Protein AF-A0A967F6F4-F1 (afdb_monomer_lite)

Foldseek 3Di:
DEEEWECDDQPDDHGVVVVVVVCVVCVVVPDHYDYDYDHPVVSCVQQLLACVVPGQYYDDDHDDPDPLVPCLQQAAQCNHSVNPGRVRNNHYDPVSNVVSVVD

Sequence (103 aa):
LTFYVTEGGSGMLDPVPMGAAIQADLAKVGLDVKIETYEWNTFLGEVNPGLEGKADMAEMAWMTNDPDTLPYLALRTEAWPDKGGFNSGYYSNPEVDKLLDAA

Radius of gyration: 14.57 Å; chains: 1; bounding box: 34×28×35 Å

Structure (mmCIF, N/CA/C/O backbone):
data_AF-A0A967F6F4-F1
#
_entry.id   AF-A0A967F6F4-F1
#
loop_
_atom_site.group_PDB
_atom_site.id
_atom_site.type_symbol
_atom_site.label_atom_id
_atom_site.label_alt_id
_atom_site.label_comp_id
_atom_site.label_asym_id
_atom_site.label_entity_id
_atom_site.label_seq_id
_atom_site.pdbx_PDB_ins_code
_atom_site.Cartn_x
_atom_site.Cartn_y
_atom_site.Cartn_z
_atom_site.occupancy
_atom_site.B_iso_or_equiv
_atom_site.auth_seq_id
_atom_site.auth_comp_id
_atom_site.auth_asym_id
_atom_site.auth_atom_id
_atom_site.pdbx_PDB_model_num
ATOM 1 N N . LEU A 1 1 ? -5.788 -9.006 11.360 1.00 96.88 1 LEU A N 1
ATOM 2 C CA . LEU A 1 1 ? -5.142 -8.244 10.276 1.00 96.88 1 LEU A CA 1
ATOM 3 C C . LEU A 1 1 ? -5.034 -6.791 10.707 1.00 96.88 1 LEU A C 1
ATOM 5 O O . LEU A 1 1 ? -5.997 -6.281 11.267 1.00 96.88 1 LEU A O 1
ATOM 9 N N . THR A 1 2 ? -3.909 -6.135 10.477 1.00 98.25 2 THR A N 1
ATOM 10 C CA . THR A 1 2 ? -3.729 -4.695 10.690 1.00 98.25 2 THR A CA 1
ATOM 11 C C . THR A 1 2 ? -3.837 -3.983 9.349 1.00 98.25 2 THR A C 1
ATOM 13 O O . THR A 1 2 ? -3.136 -4.338 8.400 1.00 98.25 2 THR A O 1
ATOM 16 N N . PHE A 1 3 ? -4.719 -2.990 9.272 1.00 98.12 3 PHE A N 1
ATOM 17 C CA . PHE A 1 3 ? -4.982 -2.203 8.075 1.00 98.12 3 PHE A CA 1
ATOM 18 C C . PHE A 1 3 ? -4.659 -0.735 8.328 1.00 98.12 3 PHE A C 1
ATOM 20 O O . PHE A 1 3 ? -5.326 -0.070 9.120 1.00 98.12 3 PHE A O 1
ATOM 27 N N . TYR A 1 4 ? -3.634 -0.233 7.649 1.00 97.69 4 TYR A N 1
ATOM 28 C CA . TYR A 1 4 ? -3.286 1.178 7.687 1.00 97.69 4 TYR A CA 1
ATOM 29 C C . TYR A 1 4 ? -4.181 1.978 6.750 1.00 97.69 4 TYR A C 1
ATOM 31 O O . TYR A 1 4 ? -4.261 1.718 5.549 1.00 97.69 4 TYR A O 1
ATOM 39 N N . VAL A 1 5 ? -4.812 2.994 7.320 1.00 96.94 5 VAL A N 1
ATOM 40 C CA . VAL A 1 5 ? -5.702 3.929 6.638 1.00 96.94 5 VAL A CA 1
ATOM 41 C C . VAL A 1 5 ? -5.189 5.328 6.938 1.00 96.94 5 VAL A C 1
ATOM 43 O O . VAL A 1 5 ? -4.831 5.632 8.070 1.00 96.94 5 VAL A O 1
ATOM 46 N N . THR A 1 6 ? -5.108 6.209 5.953 1.00 95.12 6 THR A N 1
ATOM 47 C CA . THR A 1 6 ? -4.759 7.603 6.255 1.00 95.12 6 THR A CA 1
ATOM 48 C C . THR A 1 6 ? -6.006 8.405 6.609 1.00 95.12 6 THR A C 1
ATOM 50 O O . THR A 1 6 ? -7.115 8.097 6.184 1.00 95.12 6 THR A O 1
ATOM 53 N N . GLU A 1 7 ? -5.835 9.472 7.377 1.00 94.12 7 GLU A N 1
ATOM 54 C CA . GLU A 1 7 ? -6.919 10.408 7.680 1.00 94.12 7 GLU A CA 1
ATOM 55 C C . GLU A 1 7 ? -7.278 11.299 6.474 1.00 94.12 7 GLU A C 1
ATOM 57 O O . GLU A 1 7 ? -8.369 11.865 6.427 1.00 94.12 7 GLU A O 1
ATOM 62 N N . GLY A 1 8 ? -6.383 11.407 5.484 1.00 90.12 8 GLY A N 1
ATOM 63 C CA . GLY A 1 8 ? -6.558 12.186 4.256 1.00 90.12 8 GLY A CA 1
ATOM 64 C C . GLY A 1 8 ? -5.276 12.256 3.414 1.00 90.12 8 GLY A C 1
ATOM 65 O O . GLY A 1 8 ? -4.271 11.643 3.746 1.00 90.12 8 GLY A O 1
ATOM 66 N N . GLY A 1 9 ? -5.280 13.040 2.332 1.00 84.06 9 GLY A N 1
ATOM 67 C CA . GLY A 1 9 ? -4.092 13.252 1.487 1.00 84.06 9 GLY A CA 1
ATOM 68 C C . GLY A 1 9 ? -4.107 12.474 0.166 1.00 84.06 9 GLY A C 1
ATOM 69 O O . GLY A 1 9 ? -5.030 11.719 -0.121 1.00 84.06 9 GLY A O 1
ATOM 70 N N . SER A 1 10 ? -3.117 12.736 -0.697 1.00 72.69 10 SER A N 1
ATOM 71 C CA . SER A 1 10 ? -2.958 12.143 -2.047 1.00 72.69 10 SER A CA 1
ATOM 72 C C . SER A 1 10 ? -4.160 12.240 -3.008 1.00 72.69 10 SER A C 1
ATOM 74 O O . SER A 1 10 ? -4.204 11.562 -4.032 1.00 72.69 10 SER A O 1
ATOM 76 N N . GLY A 1 11 ? -5.166 13.062 -2.697 1.00 79.69 11 GLY A N 1
ATOM 77 C CA . GLY A 1 11 ? -6.427 13.086 -3.445 1.00 79.69 11 GLY A CA 1
ATOM 78 C C . GLY A 1 11 ? -7.391 11.945 -3.095 1.00 79.69 11 GLY A C 1
ATOM 79 O O . GLY A 1 11 ? -8.355 11.736 -3.829 1.00 79.69 11 GLY A O 1
ATOM 80 N N . MET A 1 12 ? -7.169 11.224 -1.989 1.00 83.06 12 MET A N 1
ATOM 81 C CA . MET A 1 12 ? -8.172 10.306 -1.445 1.00 83.06 12 MET A CA 1
ATOM 82 C C . MET A 1 12 ? -9.396 11.084 -0.979 1.00 83.06 12 MET A C 1
ATOM 84 O O . MET A 1 12 ? -9.268 12.075 -0.263 1.00 83.06 12 MET A O 1
ATOM 88 N N . LEU A 1 13 ? -10.570 10.637 -1.430 1.00 84.88 13 LEU A N 1
ATOM 89 C CA . LEU A 1 13 ? -11.838 11.315 -1.178 1.00 84.88 13 LEU A CA 1
ATOM 90 C C . LEU A 1 13 ? -12.259 11.143 0.285 1.00 84.88 13 LEU A C 1
ATOM 92 O O . LEU A 1 13 ? -12.276 12.117 1.025 1.00 84.88 13 LEU A O 1
ATOM 96 N N . ASP A 1 14 ? -12.530 9.901 0.695 1.00 93.00 14 ASP A N 1
ATOM 97 C CA . ASP A 1 14 ? -13.038 9.556 2.026 1.00 93.00 14 ASP A CA 1
ATOM 98 C C . ASP A 1 14 ? -12.355 8.272 2.554 1.00 93.00 14 ASP A C 1
ATOM 100 O O . ASP A 1 14 ? -12.997 7.219 2.640 1.00 93.00 14 ASP A O 1
ATOM 104 N N . PRO A 1 15 ? -11.052 8.320 2.899 1.00 93.75 15 PRO A N 1
ATOM 105 C CA . PRO A 1 15 ? -10.269 7.125 3.233 1.00 93.75 15 PRO A CA 1
ATOM 106 C C . PRO A 1 15 ? -10.804 6.370 4.458 1.00 93.75 15 PRO A C 1
ATOM 108 O O . PRO A 1 15 ? 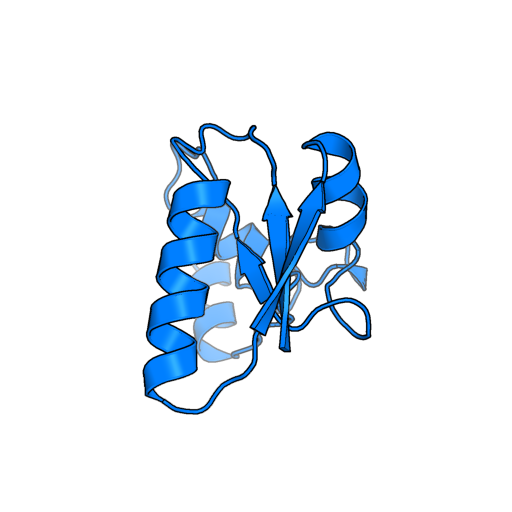-11.039 5.168 4.408 1.00 93.75 15 PRO A O 1
ATOM 111 N N . VAL A 1 16 ? -11.135 7.070 5.549 1.00 95.62 16 VAL A N 1
ATOM 112 C CA . VAL A 1 16 ? -11.649 6.417 6.769 1.00 95.62 16 VAL A CA 1
ATOM 113 C C . VAL A 1 16 ? -12.988 5.689 6.533 1.00 95.62 16 VAL A C 1
ATOM 115 O O . VAL A 1 16 ? -13.094 4.515 6.905 1.00 95.62 16 VAL A O 1
ATOM 118 N N . PRO A 1 17 ? -14.010 6.301 5.893 1.00 96.62 17 PRO A N 1
ATOM 119 C CA . PRO A 1 17 ? -15.218 5.577 5.496 1.00 96.62 17 PRO A CA 1
ATOM 120 C C . PRO A 1 17 ? -14.964 4.394 4.552 1.00 96.62 17 PRO A C 1
ATOM 122 O O . PRO A 1 17 ? -15.590 3.345 4.721 1.00 96.62 17 PRO A O 1
ATOM 125 N N . MET A 1 18 ? -14.053 4.533 3.583 1.00 95.88 18 MET A N 1
ATOM 126 C CA . MET A 1 18 ? -13.677 3.444 2.672 1.00 95.88 18 MET A CA 1
ATOM 127 C C . MET A 1 18 ? -13.033 2.279 3.429 1.00 95.88 18 MET A C 1
ATOM 129 O O . MET A 1 18 ? -13.466 1.134 3.278 1.00 95.88 18 MET A O 1
ATOM 133 N N . GLY A 1 19 ? -12.076 2.567 4.310 1.00 96.69 19 GLY A N 1
ATOM 134 C CA . GLY A 1 19 ? -11.418 1.571 5.143 1.00 96.69 19 GLY A CA 1
ATOM 135 C C . GLY A 1 19 ? -12.396 0.829 6.058 1.00 96.69 19 GLY A C 1
ATOM 136 O O .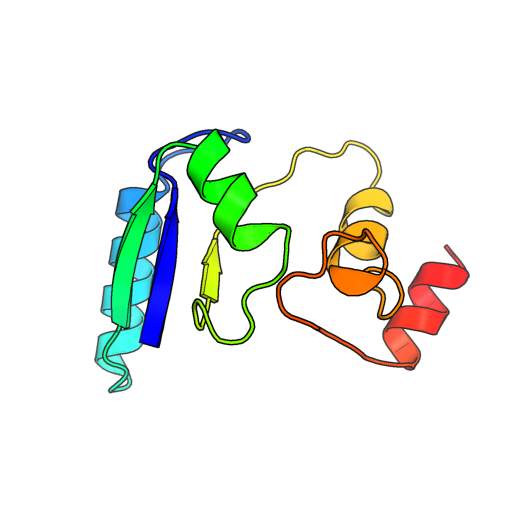 GLY A 1 19 ? -12.340 -0.397 6.164 1.00 96.69 19 GLY A O 1
ATOM 137 N N . ALA A 1 20 ? -13.358 1.540 6.656 1.00 97.94 20 ALA A N 1
ATOM 138 C CA . ALA A 1 20 ? -14.418 0.936 7.468 1.00 97.94 20 ALA A CA 1
ATOM 139 C C . ALA A 1 20 ? -15.346 0.020 6.647 1.00 97.94 20 ALA A C 1
ATOM 141 O O . ALA A 1 20 ? -15.755 -1.039 7.131 1.00 97.94 20 ALA A O 1
ATOM 142 N N . ALA A 1 21 ? -15.655 0.386 5.399 1.00 97.94 21 ALA A N 1
ATOM 143 C CA . ALA A 1 21 ? -16.426 -0.466 4.496 1.00 97.94 21 ALA A CA 1
ATOM 144 C C . ALA A 1 21 ? -15.660 -1.753 4.141 1.00 97.94 21 ALA A C 1
ATOM 146 O O . ALA A 1 21 ? -16.226 -2.844 4.227 1.00 97.94 21 ALA A O 1
ATOM 147 N N . ILE A 1 22 ? -14.361 -1.642 3.838 1.00 97.94 22 ILE A N 1
ATOM 148 C CA . ILE A 1 22 ? -13.478 -2.793 3.586 1.00 97.94 22 ILE A CA 1
ATOM 149 C C . ILE A 1 22 ? -13.413 -3.701 4.822 1.00 97.94 22 ILE A C 1
ATOM 151 O O . ILE A 1 22 ? -13.612 -4.909 4.704 1.00 97.94 22 ILE A O 1
ATOM 155 N N . GLN A 1 23 ? -13.202 -3.143 6.019 1.00 98.56 23 GLN A N 1
ATOM 156 C CA . GLN A 1 23 ? -13.213 -3.894 7.282 1.00 98.56 23 GLN A CA 1
ATOM 157 C C . GLN A 1 23 ? -14.535 -4.655 7.475 1.00 98.56 23 GLN A C 1
ATOM 159 O O . GLN A 1 23 ? -14.517 -5.836 7.828 1.00 98.56 23 GLN A O 1
ATOM 164 N N . ALA A 1 24 ? -15.678 -4.013 7.219 1.00 98.56 24 ALA A N 1
ATOM 165 C CA . ALA A 1 24 ? -16.991 -4.642 7.348 1.00 98.56 24 ALA A CA 1
ATOM 166 C C . ALA A 1 24 ? -17.198 -5.795 6.351 1.00 98.56 24 ALA A C 1
ATOM 168 O O . ALA A 1 24 ? -17.802 -6.810 6.704 1.00 98.56 24 ALA A O 1
ATOM 169 N N . ASP A 1 25 ? -16.698 -5.670 5.121 1.00 98.62 25 ASP A N 1
ATOM 170 C CA . ASP A 1 25 ? -16.767 -6.737 4.120 1.00 98.62 25 ASP A CA 1
ATOM 171 C C . ASP A 1 25 ? -15.836 -7.909 4.454 1.00 98.62 25 ASP A C 1
ATOM 173 O O . ASP A 1 25 ? -16.247 -9.067 4.352 1.00 98.62 25 ASP A O 1
ATOM 177 N N . LEU A 1 26 ? -14.626 -7.634 4.945 1.00 98.50 26 LEU A N 1
ATOM 178 C CA . LEU A 1 26 ? -13.689 -8.660 5.414 1.00 98.50 26 LEU A CA 1
ATOM 179 C C . LEU A 1 26 ? -14.246 -9.428 6.628 1.00 98.50 26 LEU A C 1
ATOM 181 O O . LEU A 1 26 ? -14.124 -10.654 6.699 1.00 98.50 26 LEU A O 1
ATOM 185 N N . ALA A 1 27 ? -14.962 -8.754 7.531 1.00 98.56 27 ALA A N 1
ATOM 186 C CA . ALA A 1 27 ? -15.623 -9.405 8.661 1.00 98.56 27 ALA A CA 1
ATOM 187 C C . ALA A 1 27 ? -16.678 -10.440 8.219 1.00 98.56 27 ALA A C 1
ATOM 189 O O . ALA A 1 27 ? -16.820 -11.486 8.858 1.00 98.56 27 ALA A O 1
ATOM 190 N N . LYS A 1 28 ? -17.382 -10.215 7.097 1.00 98.62 28 LYS A N 1
ATOM 191 C CA . LYS A 1 28 ? -18.383 -11.165 6.557 1.00 98.62 28 LYS A CA 1
ATOM 192 C C . LYS A 1 28 ? -17.771 -12.498 6.129 1.00 98.62 28 LYS A C 1
ATOM 194 O O . LYS A 1 28 ? -18.478 -13.502 6.097 1.00 98.62 28 LYS A O 1
ATOM 199 N N . VAL A 1 29 ? -16.478 -12.512 5.809 1.00 98.25 29 VAL A N 1
ATOM 200 C CA . VAL A 1 29 ? -15.725 -13.723 5.449 1.00 98.25 29 VAL A CA 1
ATOM 201 C C . VAL A 1 29 ? -14.838 -14.230 6.591 1.00 98.25 29 VAL A C 1
ATOM 203 O O . VAL A 1 29 ? -14.004 -15.107 6.382 1.00 98.25 29 VAL A O 1
ATOM 206 N N . GLY A 1 30 ? -15.041 -13.723 7.812 1.00 98.38 30 GLY A N 1
ATOM 207 C CA . GLY A 1 30 ? -14.372 -14.208 9.021 1.00 98.38 30 GLY A CA 1
ATOM 208 C C . GLY A 1 30 ? -12.985 -13.617 9.275 1.00 98.38 30 GLY A C 1
ATOM 209 O O . GLY A 1 30 ? -12.230 -14.184 10.063 1.00 98.38 30 GLY A O 1
ATOM 210 N N . LEU A 1 31 ? -12.633 -12.500 8.631 1.00 98.56 31 LEU A N 1
ATOM 211 C CA . LEU A 1 31 ? -11.369 -11.804 8.866 1.00 98.56 31 LEU A CA 1
ATOM 212 C C . LEU A 1 31 ? -11.559 -10.671 9.878 1.00 98.56 31 LEU A C 1
ATOM 214 O O . LEU A 1 31 ? -12.298 -9.721 9.631 1.00 98.56 31 LEU A O 1
ATOM 218 N N . ASP A 1 32 ? -10.858 -10.766 11.008 1.00 98.31 32 ASP A N 1
ATOM 219 C CA . ASP A 1 32 ? -10.795 -9.703 12.012 1.00 98.31 32 ASP A CA 1
ATOM 220 C C . AS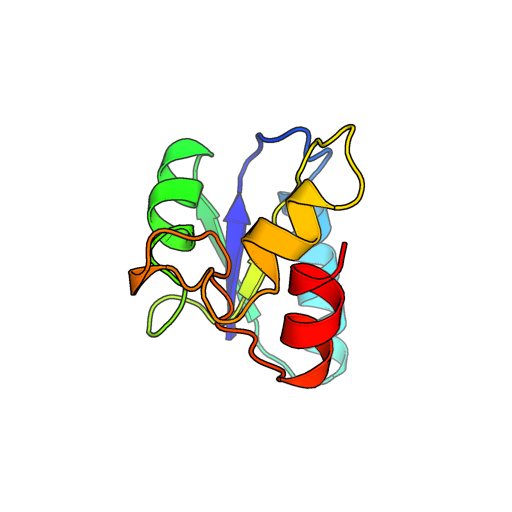P A 1 32 ? -9.713 -8.683 11.631 1.00 98.31 32 ASP A C 1
ATOM 222 O O . ASP A 1 32 ? -8.519 -9.008 11.567 1.00 98.31 32 ASP A O 1
ATOM 226 N N . VAL A 1 33 ? -10.136 -7.460 11.318 1.00 98.44 33 VAL A N 1
ATOM 227 C CA . VAL A 1 33 ? -9.278 -6.385 10.808 1.00 98.44 33 VAL A CA 1
ATOM 228 C C . VAL A 1 33 ? -9.307 -5.225 11.792 1.00 98.44 33 VAL A C 1
ATOM 230 O O . VAL A 1 33 ? -10.366 -4.680 12.087 1.00 98.44 33 VAL A O 1
ATOM 233 N N . LYS A 1 34 ? -8.137 -4.798 12.255 1.00 98.44 34 LYS A N 1
ATOM 234 C CA . LYS A 1 34 ? -7.936 -3.591 13.050 1.00 98.44 34 LYS A CA 1
ATOM 235 C C . LYS A 1 34 ? -7.463 -2.474 12.127 1.00 98.44 34 LYS A C 1
ATOM 237 O O . LYS A 1 34 ? -6.405 -2.599 11.517 1.00 98.44 34 LYS A O 1
ATOM 242 N N . ILE A 1 35 ? -8.232 -1.392 12.050 1.00 98.44 35 ILE A N 1
ATOM 243 C CA . ILE A 1 35 ? -7.810 -0.178 11.349 1.00 98.44 35 ILE A CA 1
ATOM 244 C C . ILE A 1 35 ? -6.903 0.639 12.275 1.00 98.44 35 ILE A C 1
ATOM 246 O O . ILE A 1 35 ? -7.241 0.855 13.441 1.00 98.44 35 ILE A O 1
ATOM 250 N N . GLU A 1 36 ? -5.777 1.105 11.748 1.00 98.19 36 GLU A N 1
ATOM 251 C CA . GLU A 1 36 ? -4.918 2.106 12.383 1.00 98.19 36 GLU A CA 1
ATOM 252 C C . GLU A 1 36 ? -4.827 3.325 11.468 1.00 98.19 36 GLU A C 1
ATOM 254 O O . GLU A 1 36 ? -4.555 3.186 10.272 1.00 98.19 36 GLU A O 1
ATOM 259 N N . THR A 1 37 ? -5.107 4.506 12.025 1.00 96.94 37 THR A N 1
ATOM 260 C CA . THR A 1 37 ? -5.156 5.753 11.264 1.00 96.94 37 THR A CA 1
ATOM 261 C C . THR A 1 37 ? -3.976 6.659 11.557 1.00 96.94 37 THR A C 1
ATOM 263 O O . THR A 1 37 ? -3.529 6.760 12.700 1.00 96.94 37 THR A O 1
ATOM 266 N N . TYR A 1 38 ? -3.499 7.344 10.518 1.00 96.38 38 TYR A N 1
ATOM 267 C CA . TYR A 1 38 ? -2.380 8.276 10.612 1.00 96.38 38 TYR A CA 1
ATOM 268 C C . TYR A 1 38 ? -2.609 9.521 9.747 1.00 96.38 38 TYR A C 1
ATOM 270 O O . TYR A 1 38 ? -3.166 9.434 8.645 1.00 96.38 38 TYR A O 1
ATOM 278 N N . GLU A 1 39 ? -2.093 10.665 10.207 1.00 94.88 39 GLU A N 1
ATOM 279 C CA . GLU A 1 39 ? -1.886 11.844 9.355 1.00 94.88 39 GLU A CA 1
ATOM 280 C C . GLU A 1 39 ? -1.018 11.463 8.146 1.00 94.88 39 GLU A C 1
ATOM 282 O O . GLU A 1 39 ? -0.154 10.589 8.244 1.00 94.88 39 GLU A O 1
ATOM 287 N N . TRP A 1 40 ? -1.248 12.105 7.000 1.00 92.69 40 TRP A N 1
ATOM 288 C CA . TRP A 1 40 ? -0.676 11.727 5.707 1.00 92.69 40 TRP A CA 1
ATOM 289 C C . TRP A 1 40 ? 0.846 11.525 5.705 1.00 92.69 40 TRP A C 1
ATOM 291 O O . TRP A 1 40 ? 1.338 10.534 5.163 1.00 92.69 40 TRP A O 1
ATOM 301 N N . ASN A 1 41 ? 1.626 12.418 6.317 1.00 93.06 41 ASN A N 1
ATOM 302 C CA . ASN A 1 41 ? 3.085 12.281 6.292 1.00 93.06 41 ASN A CA 1
ATOM 303 C C . ASN A 1 41 ? 3.567 11.157 7.209 1.00 93.06 41 ASN A C 1
ATOM 305 O O . ASN A 1 41 ? 4.514 10.449 6.867 1.00 93.06 41 ASN A O 1
ATOM 309 N N . THR A 1 42 ? 2.904 10.962 8.351 1.00 95.88 42 THR A N 1
ATOM 310 C CA . THR A 1 42 ? 3.159 9.804 9.216 1.00 95.88 42 THR A CA 1
ATOM 311 C C . THR A 1 42 ? 2.796 8.510 8.498 1.00 95.88 42 THR A C 1
ATOM 313 O O . THR A 1 42 ? 3.600 7.584 8.486 1.00 95.88 42 THR A O 1
ATOM 316 N N . PHE A 1 43 ? 1.649 8.473 7.818 1.00 95.56 43 PHE A N 1
ATOM 317 C CA . PHE A 1 43 ? 1.216 7.337 7.010 1.00 95.56 43 PHE A CA 1
ATOM 318 C C . PHE A 1 43 ? 2.268 6.950 5.961 1.00 95.56 43 PHE A C 1
ATOM 320 O O . PHE A 1 43 ? 2.667 5.789 5.881 1.00 95.56 43 PHE A O 1
ATOM 327 N N . LEU A 1 44 ? 2.786 7.921 5.201 1.00 93.62 44 LEU A N 1
ATOM 328 C CA . LEU A 1 44 ? 3.866 7.677 4.240 1.00 93.62 44 LEU A CA 1
ATOM 329 C C . LEU A 1 44 ? 5.145 7.161 4.911 1.00 93.62 44 LEU A C 1
ATOM 331 O O . LEU A 1 44 ? 5.822 6.300 4.350 1.00 93.62 44 LEU A O 1
ATOM 335 N N . GLY A 1 45 ? 5.469 7.661 6.105 1.00 94.69 45 GLY A N 1
ATOM 336 C CA . GLY A 1 45 ? 6.587 7.171 6.912 1.00 94.69 45 GLY A CA 1
ATOM 337 C C . GLY A 1 45 ? 6.433 5.710 7.344 1.00 94.69 45 GLY A C 1
ATOM 338 O O . GLY A 1 45 ? 7.428 4.989 7.412 1.00 94.69 45 GLY A O 1
ATOM 339 N N . GLU A 1 46 ? 5.204 5.250 7.576 1.00 95.44 46 GLU A N 1
ATOM 340 C CA . GLU A 1 46 ? 4.923 3.854 7.916 1.00 95.44 46 GLU A CA 1
ATOM 341 C C . GLU A 1 46 ? 4.939 2.938 6.687 1.00 95.44 46 GLU A C 1
ATOM 343 O O . GLU A 1 46 ? 5.554 1.866 6.728 1.00 95.44 46 GLU A O 1
ATOM 348 N N . VAL A 1 47 ? 4.326 3.372 5.579 1.00 95.12 47 VAL A N 1
ATOM 349 C CA . VAL A 1 47 ? 4.107 2.538 4.386 1.00 95.12 47 VAL A CA 1
ATOM 350 C C . VAL A 1 47 ? 5.319 2.480 3.454 1.00 95.12 47 VAL A C 1
ATOM 352 O O . VAL A 1 47 ? 5.658 1.398 2.976 1.00 95.12 47 VAL A O 1
ATOM 355 N N . ASN A 1 48 ? 5.995 3.599 3.176 1.00 93.38 48 ASN A N 1
ATOM 356 C CA . ASN A 1 48 ? 7.071 3.638 2.171 1.00 93.38 48 ASN A CA 1
ATOM 357 C C . ASN A 1 48 ? 8.278 2.743 2.494 1.00 93.38 48 ASN A C 1
ATOM 359 O O . ASN A 1 48 ? 8.830 2.178 1.558 1.00 93.38 48 ASN A O 1
ATOM 363 N N . PRO A 1 49 ? 8.690 2.545 3.762 1.00 93.69 49 PRO A N 1
ATOM 364 C CA . PRO A 1 49 ? 9.745 1.582 4.085 1.00 93.69 49 PRO A CA 1
ATOM 365 C C . PRO A 1 49 ? 9.320 0.111 3.941 1.00 93.69 49 PRO A C 1
ATOM 367 O O . PRO A 1 49 ? 10.135 -0.771 4.195 1.00 93.69 49 PRO A O 1
ATOM 370 N N . GLY A 1 50 ? 8.064 -0.150 3.569 1.00 94.75 50 GLY A N 1
ATOM 371 C CA . GLY A 1 50 ? 7.482 -1.481 3.455 1.00 94.75 50 GLY A CA 1
ATOM 372 C C . GLY A 1 50 ? 6.627 -1.874 4.654 1.00 94.75 50 GLY A C 1
ATOM 373 O O . GLY A 1 50 ? 6.800 -1.366 5.766 1.00 94.75 50 GLY A O 1
ATOM 374 N N . LEU A 1 51 ? 5.681 -2.781 4.398 1.00 95.31 51 LEU A N 1
ATOM 375 C CA . LEU A 1 51 ? 4.691 -3.235 5.379 1.00 95.31 51 LEU A CA 1
ATOM 376 C C . LEU A 1 51 ? 5.131 -4.463 6.186 1.00 95.31 51 LEU A C 1
ATOM 378 O O . LEU A 1 51 ? 4.474 -4.803 7.170 1.00 95.31 51 LEU A O 1
ATOM 382 N N . GLU A 1 52 ? 6.228 -5.125 5.803 1.00 92.94 52 GLU A N 1
ATOM 383 C CA . GLU A 1 52 ? 6.678 -6.364 6.441 1.00 92.94 52 GLU A CA 1
ATOM 384 C C . GLU A 1 52 ? 6.889 -6.155 7.948 1.00 92.94 52 GLU A C 1
ATOM 386 O O . GLU A 1 52 ? 7.623 -5.269 8.386 1.00 92.94 52 GLU A O 1
ATOM 391 N N . GLY A 1 53 ? 6.193 -6.959 8.755 1.00 92.38 53 GLY A N 1
ATOM 392 C CA . GLY A 1 53 ? 6.241 -6.873 10.215 1.00 92.38 53 GLY A CA 1
ATOM 393 C C . GLY A 1 53 ? 5.531 -5.659 10.832 1.00 92.38 53 GLY A C 1
ATOM 394 O O . GLY A 1 53 ? 5.562 -5.528 12.056 1.00 92.38 53 GLY A O 1
ATOM 395 N N . LYS A 1 54 ? 4.885 -4.798 10.033 1.00 94.06 54 LYS A N 1
ATOM 396 C CA . LYS A 1 54 ? 4.160 -3.602 10.500 1.00 94.06 54 LYS A CA 1
ATOM 397 C C . LYS A 1 54 ? 2.646 -3.726 10.335 1.00 94.06 54 LYS A C 1
ATOM 399 O O . LYS A 1 54 ? 1.907 -3.592 11.308 1.00 94.06 54 LYS A O 1
ATOM 404 N N . ALA A 1 55 ? 2.190 -4.011 9.116 1.00 96.81 55 ALA A N 1
ATOM 405 C CA . ALA A 1 55 ? 0.777 -4.150 8.779 1.00 96.81 55 ALA A CA 1
ATOM 406 C C . ALA A 1 55 ? 0.560 -5.182 7.671 1.00 96.81 55 ALA A C 1
ATOM 408 O O . ALA A 1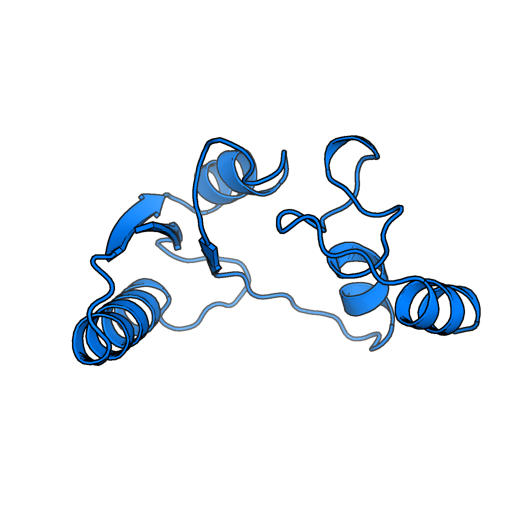 55 ? 1.471 -5.509 6.917 1.00 96.81 55 ALA A O 1
ATOM 409 N N . ASP A 1 56 ? -0.670 -5.677 7.559 1.00 96.56 56 ASP A N 1
ATOM 410 C CA . ASP A 1 56 ? -1.043 -6.662 6.541 1.00 96.56 56 ASP A CA 1
ATOM 411 C C . ASP A 1 56 ? -1.552 -5.993 5.255 1.00 96.56 56 ASP A C 1
ATOM 413 O O . ASP A 1 56 ? -1.585 -6.611 4.193 1.00 96.56 56 ASP A O 1
ATOM 417 N N . MET A 1 57 ? -1.992 -4.735 5.351 1.00 96.25 57 MET A N 1
ATOM 418 C CA . MET A 1 57 ? -2.547 -3.964 4.241 1.00 96.25 57 MET A CA 1
ATOM 419 C C . MET A 1 57 ? -2.486 -2.461 4.522 1.00 96.25 57 MET A C 1
ATOM 421 O O . MET A 1 57 ? -2.537 -2.027 5.673 1.00 96.25 57 MET A O 1
ATOM 425 N N . ALA A 1 58 ? -2.412 -1.673 3.453 1.00 95.88 58 ALA A N 1
ATOM 426 C CA . ALA A 1 58 ? -2.501 -0.221 3.485 1.00 95.88 58 ALA A CA 1
ATOM 427 C C . ALA A 1 58 ? -3.261 0.270 2.249 1.00 95.88 58 ALA A C 1
ATOM 429 O O . ALA A 1 58 ? -3.098 -0.290 1.164 1.00 95.88 58 ALA A O 1
ATOM 430 N N . GLU A 1 59 ? -4.083 1.305 2.399 1.00 92.75 59 GLU A N 1
ATOM 431 C CA . GLU A 1 59 ? -4.766 1.934 1.267 1.00 92.75 59 GLU A CA 1
ATOM 432 C C . GLU A 1 59 ? -4.001 3.161 0.785 1.00 92.75 59 GLU A C 1
ATOM 434 O O . GLU A 1 59 ? -3.476 3.948 1.567 1.00 92.75 59 GLU A O 1
ATOM 439 N N . MET A 1 60 ? -3.912 3.325 -0.529 1.00 89.62 60 MET A N 1
ATOM 440 C CA . MET A 1 60 ? -3.141 4.404 -1.124 1.00 89.62 60 MET A CA 1
ATOM 441 C C . MET A 1 60 ? -3.818 4.874 -2.400 1.00 89.62 60 MET A C 1
ATOM 443 O O . MET A 1 60 ? -4.403 4.082 -3.139 1.00 89.62 60 MET A O 1
ATOM 447 N N . ALA A 1 61 ? -3.694 6.166 -2.677 1.00 87.88 61 ALA A N 1
ATOM 448 C CA . ALA A 1 61 ? -4.049 6.732 -3.964 1.00 87.88 61 ALA A CA 1
ATOM 449 C C . ALA A 1 61 ? -2.844 7.397 -4.602 1.00 87.88 61 ALA A C 1
ATOM 451 O O . ALA A 1 61 ? -1.921 7.860 -3.928 1.00 87.88 61 ALA A O 1
ATOM 452 N N . TRP A 1 62 ? -2.907 7.457 -5.923 1.00 86.69 62 TRP A N 1
ATOM 453 C CA . TRP A 1 62 ? -1.875 8.000 -6.776 1.00 86.69 62 TRP A CA 1
ATOM 454 C C . TRP A 1 62 ? -2.531 8.856 -7.845 1.00 86.69 62 TRP A C 1
ATOM 456 O O . TRP A 1 62 ? -3.579 8.503 -8.386 1.00 86.69 62 TRP A O 1
ATOM 466 N N . MET A 1 63 ? -1.881 9.964 -8.175 1.00 86.38 63 MET A N 1
ATOM 467 C CA . MET A 1 63 ? -2.248 10.796 -9.308 1.00 86.38 63 MET A CA 1
ATOM 468 C C . MET A 1 63 ? -1.085 10.780 -10.292 1.00 86.38 63 MET A C 1
ATOM 470 O O . MET A 1 63 ? -0.025 11.338 -10.020 1.00 86.38 63 MET A O 1
ATOM 474 N N . THR A 1 64 ? -1.283 10.116 -11.426 1.00 86.94 64 THR A N 1
ATOM 475 C CA . THR A 1 64 ? -0.336 10.097 -12.542 1.00 86.94 64 THR A CA 1
ATOM 476 C C . THR A 1 64 ? -1.070 10.428 -13.835 1.00 86.94 64 THR A C 1
ATOM 478 O O . THR A 1 64 ? -2.238 10.081 -13.999 1.00 86.94 64 THR A O 1
ATOM 481 N N . ASN A 1 65 ? -0.384 11.115 -14.746 1.00 90.62 65 ASN A N 1
ATOM 482 C CA . ASN A 1 65 ? -0.858 11.333 -16.115 1.00 90.62 65 ASN A CA 1
ATOM 483 C C . ASN A 1 65 ? -0.287 10.294 -17.088 1.00 90.62 65 ASN A C 1
ATOM 485 O O . ASN A 1 65 ? -0.810 10.125 -18.185 1.00 90.62 65 ASN A O 1
ATOM 489 N N . ASP A 1 66 ? 0.797 9.636 -16.686 1.00 92.38 66 ASP A N 1
ATOM 490 C CA . ASP A 1 66 ? 1.463 8.585 -17.436 1.00 92.38 66 ASP A CA 1
ATOM 491 C C . ASP A 1 66 ? 0.979 7.220 -16.911 1.00 92.38 66 ASP A C 1
ATOM 493 O O . ASP A 1 66 ? 1.120 6.957 -15.705 1.00 92.38 66 ASP A O 1
ATOM 497 N N . PRO A 1 67 ? 0.377 6.374 -17.769 1.00 90.25 67 PRO A N 1
ATOM 498 C CA . PRO A 1 67 ? -0.127 5.067 -17.363 1.00 90.25 67 PRO A CA 1
ATOM 499 C C . PRO A 1 67 ? 0.970 4.119 -16.862 1.00 90.25 67 PRO A C 1
ATOM 501 O O . PRO A 1 67 ? 0.654 3.232 -16.067 1.00 90.25 67 PRO A O 1
ATOM 504 N N . ASP A 1 68 ? 2.230 4.317 -17.256 1.00 92.31 68 ASP A N 1
ATOM 505 C CA . ASP A 1 68 ? 3.322 3.388 -16.945 1.00 92.31 68 ASP A CA 1
ATOM 506 C C . ASP A 1 68 ? 3.985 3.697 -15.595 1.00 92.31 68 ASP A C 1
ATOM 508 O O . ASP A 1 68 ? 4.489 2.801 -14.913 1.00 92.31 68 ASP A O 1
ATOM 512 N N . THR A 1 69 ? 3.901 4.952 -15.141 1.00 92.00 69 THR A N 1
ATOM 513 C CA . THR A 1 69 ? 4.548 5.417 -13.905 1.00 92.00 69 THR A CA 1
ATOM 514 C C . THR A 1 69 ? 4.114 4.617 -12.670 1.00 92.00 69 THR A C 1
ATOM 516 O O . THR A 1 69 ? 4.961 4.148 -11.910 1.00 92.00 69 THR A O 1
ATOM 519 N N . LEU A 1 70 ? 2.807 4.447 -12.430 1.00 92.06 70 LEU A N 1
ATOM 520 C CA . LEU A 1 70 ? 2.344 3.785 -11.203 1.00 92.06 70 LEU A CA 1
ATOM 521 C C . LEU A 1 70 ? 2.663 2.278 -11.185 1.00 92.06 70 LEU A C 1
ATOM 523 O O . LEU A 1 70 ? 3.256 1.823 -10.203 1.00 92.06 70 LEU A O 1
ATOM 527 N N . PRO A 1 71 ? 2.336 1.493 -12.231 1.00 93.62 71 PRO A N 1
ATOM 528 C CA . PRO A 1 71 ? 2.731 0.089 -12.289 1.00 93.62 71 PRO A CA 1
ATOM 529 C C . PRO A 1 71 ? 4.240 -0.111 -12.105 1.00 93.62 71 PRO A C 1
ATOM 531 O O . PRO A 1 71 ? 4.653 -0.983 -11.341 1.00 93.62 71 PRO A O 1
ATOM 534 N N . TYR A 1 72 ? 5.068 0.735 -12.721 1.00 93.50 72 TYR A N 1
ATOM 535 C CA . TYR A 1 72 ? 6.523 0.635 -12.610 1.00 93.50 72 TYR A CA 1
ATOM 536 C C . TYR A 1 72 ? 7.043 0.904 -11.187 1.00 93.50 72 TYR A C 1
ATOM 538 O O . TYR A 1 72 ? 7.970 0.233 -10.727 1.00 93.50 72 TYR A O 1
ATOM 546 N N . LEU A 1 73 ? 6.437 1.852 -10.463 1.00 92.56 73 LEU A N 1
ATOM 547 C CA . LEU A 1 73 ? 6.825 2.205 -9.090 1.00 92.56 73 LEU A CA 1
ATOM 548 C C . LEU A 1 73 ? 6.279 1.250 -8.020 1.00 92.56 73 LEU A C 1
ATOM 550 O O . LEU A 1 73 ? 6.902 1.124 -6.966 1.00 92.56 73 LEU A O 1
ATOM 554 N N . ALA A 1 74 ? 5.132 0.610 -8.262 1.00 93.69 74 ALA A N 1
ATOM 555 C CA . ALA A 1 74 ? 4.411 -0.157 -7.242 1.00 93.69 74 ALA A CA 1
ATOM 556 C C . ALA A 1 74 ? 4.351 -1.674 -7.493 1.00 93.69 74 ALA A C 1
ATOM 558 O O . ALA A 1 74 ? 4.083 -2.409 -6.549 1.00 93.69 74 ALA A O 1
ATOM 559 N N . LEU A 1 75 ? 4.583 -2.160 -8.720 1.00 95.19 75 LEU A N 1
ATOM 560 C CA . LEU A 1 75 ? 4.414 -3.583 -9.077 1.00 95.19 75 LEU A CA 1
ATOM 561 C C . LEU A 1 75 ? 5.685 -4.263 -9.590 1.00 95.19 75 LEU A C 1
ATOM 563 O O . LEU A 1 75 ? 5.729 -5.488 -9.671 1.00 95.19 75 LEU A O 1
ATOM 567 N N . ARG A 1 76 ? 6.724 -3.508 -9.940 1.00 95.94 76 ARG A N 1
ATOM 568 C CA . ARG A 1 76 ? 8.003 -4.100 -10.338 1.00 95.94 76 ARG A CA 1
ATOM 569 C C . ARG A 1 76 ? 8.721 -4.683 -9.117 1.00 95.94 76 ARG A C 1
ATOM 571 O O . ARG A 1 76 ? 8.781 -4.035 -8.068 1.00 95.94 76 ARG A O 1
ATOM 578 N N . THR A 1 77 ? 9.332 -5.857 -9.252 1.00 96.38 77 THR A N 1
ATOM 579 C CA . THR A 1 77 ? 10.123 -6.500 -8.184 1.00 96.38 77 THR A CA 1
ATOM 580 C C . THR A 1 77 ? 11.288 -5.613 -7.731 1.00 96.38 77 THR A C 1
ATOM 582 O O . THR A 1 77 ? 11.550 -5.465 -6.544 1.00 96.38 77 THR A O 1
ATOM 585 N N . GLU A 1 78 ? 11.972 -4.941 -8.659 1.00 94.88 78 GLU A N 1
ATOM 586 C CA . GLU A 1 78 ? 13.056 -3.998 -8.329 1.00 94.88 78 GLU A CA 1
ATOM 587 C C . GLU A 1 78 ? 12.558 -2.679 -7.710 1.00 94.88 78 GLU A C 1
ATOM 589 O O . GLU A 1 78 ? 13.366 -1.837 -7.328 1.00 94.88 78 GLU A O 1
ATOM 594 N N . ALA A 1 79 ? 11.241 -2.481 -7.592 1.00 95.62 79 ALA A N 1
ATOM 595 C CA . ALA A 1 79 ? 10.653 -1.350 -6.881 1.00 95.62 79 ALA A CA 1
ATOM 596 C C . ALA A 1 79 ? 10.307 -1.677 -5.418 1.00 95.62 79 ALA A C 1
ATOM 598 O O . ALA A 1 79 ? 9.525 -0.956 -4.799 1.00 95.62 79 ALA A O 1
ATOM 599 N N . TRP A 1 80 ? 10.866 -2.749 -4.850 1.00 95.94 80 TRP A N 1
ATOM 600 C CA . TRP A 1 80 ? 10.746 -3.012 -3.419 1.00 95.94 80 TRP A CA 1
ATOM 601 C C . TRP A 1 80 ? 11.314 -1.859 -2.562 1.00 95.94 80 TRP A C 1
ATOM 603 O O . TRP A 1 80 ? 12.237 -1.156 -2.994 1.00 95.94 80 TRP A O 1
ATOM 613 N N . PRO A 1 81 ? 10.782 -1.652 -1.342 1.00 94.38 81 PRO A N 1
ATOM 614 C CA . PRO A 1 81 ? 11.182 -0.557 -0.457 1.00 94.38 81 PRO A CA 1
ATOM 615 C C . PRO A 1 81 ? 12.673 -0.515 -0.119 1.00 94.38 81 PRO A C 1
ATOM 617 O O . PRO A 1 81 ? 13.280 0.554 -0.094 1.00 94.38 81 PRO A O 1
ATOM 620 N N . ASP A 1 82 ? 13.294 -1.676 0.093 1.00 91.19 82 ASP A N 1
ATOM 621 C CA . ASP A 1 82 ? 14.725 -1.821 0.391 1.00 91.19 82 ASP A CA 1
ATOM 622 C C . ASP A 1 82 ? 15.626 -1.400 -0.782 1.00 91.19 82 ASP A C 1
ATOM 624 O O . ASP A 1 82 ? 16.794 -1.056 -0.590 1.00 91.19 82 ASP A O 1
ATOM 628 N N . LYS A 1 83 ? 15.061 -1.360 -1.990 1.00 89.69 83 LYS A N 1
ATOM 629 C CA . LYS A 1 83 ? 15.692 -0.876 -3.223 1.00 89.69 83 LYS A CA 1
ATOM 630 C C . LYS A 1 83 ? 15.304 0.565 -3.567 1.00 89.69 83 LYS A C 1
ATOM 632 O O . LYS A 1 83 ? 15.707 1.078 -4.610 1.00 89.69 83 LYS A O 1
ATOM 637 N N . GLY A 1 84 ? 14.556 1.233 -2.686 1.00 81.69 84 GLY A N 1
ATOM 638 C CA . GLY A 1 84 ? 14.128 2.624 -2.834 1.00 81.69 84 GLY A CA 1
ATOM 639 C C . GLY A 1 84 ? 12.866 2.826 -3.678 1.00 81.69 84 GLY A C 1
ATOM 640 O O . GLY A 1 84 ? 12.625 3.951 -4.113 1.00 81.69 84 GLY A O 1
ATOM 641 N N . GLY A 1 85 ? 12.084 1.772 -3.941 1.00 88.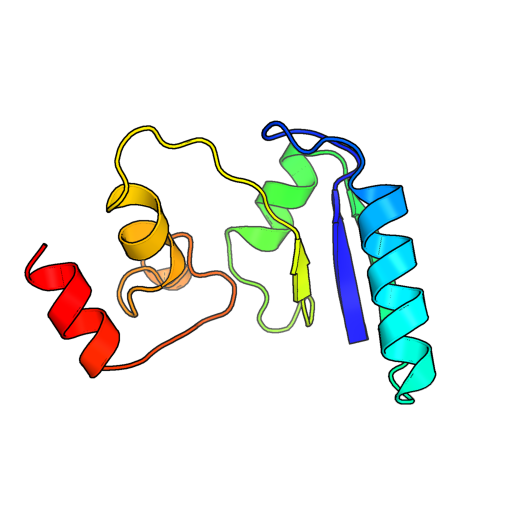44 85 GLY A N 1
ATOM 642 C CA . GLY A 1 85 ? 10.803 1.875 -4.648 1.00 88.44 85 GLY A CA 1
ATOM 643 C C . GLY A 1 85 ? 9.576 1.895 -3.724 1.00 88.44 85 G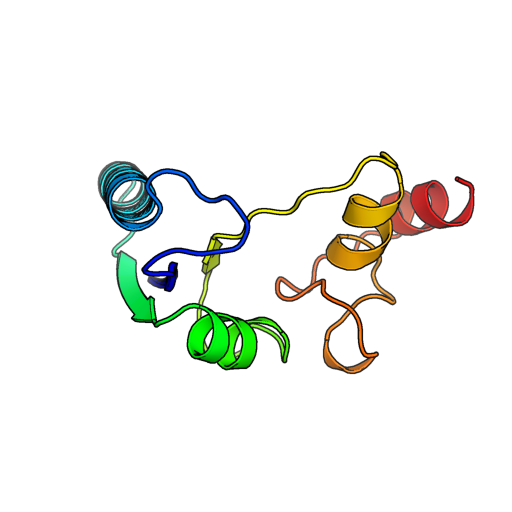LY A C 1
ATOM 644 O O . GLY A 1 85 ? 9.702 1.900 -2.502 1.00 88.44 85 GLY A O 1
ATOM 645 N N . PHE A 1 86 ? 8.378 1.925 -4.318 1.00 92.94 86 PHE A N 1
ATOM 646 C CA . PHE A 1 86 ? 7.093 2.092 -3.617 1.00 92.94 86 PHE A CA 1
ATOM 647 C C . PHE A 1 86 ? 6.236 0.815 -3.590 1.00 92.94 86 PHE A C 1
ATOM 649 O O . PHE A 1 86 ? 5.049 0.859 -3.264 1.00 92.94 86 PHE A O 1
ATOM 656 N N . ASN A 1 87 ? 6.812 -0.342 -3.921 1.00 95.31 87 ASN A N 1
ATOM 657 C CA . ASN A 1 87 ? 6.145 -1.642 -3.853 1.00 95.31 87 ASN A CA 1
ATOM 658 C C . ASN A 1 87 ? 6.091 -2.156 -2.400 1.00 95.31 87 ASN A C 1
ATOM 660 O O . ASN A 1 87 ? 6.673 -3.183 -2.051 1.00 95.31 87 ASN A O 1
ATOM 664 N N . SER A 1 88 ? 5.396 -1.425 -1.527 1.00 93.69 88 SER A N 1
ATOM 665 C CA . SER A 1 88 ? 5.331 -1.698 -0.082 1.00 93.69 88 SER A CA 1
ATOM 666 C C . SER A 1 88 ? 4.639 -3.013 0.286 1.00 93.69 88 SER A C 1
ATOM 668 O O . SER A 1 88 ? 4.774 -3.474 1.419 1.00 93.69 88 SER A O 1
ATOM 670 N N . GLY A 1 89 ? 3.903 -3.608 -0.659 1.00 91.19 89 GLY A N 1
ATOM 671 C CA . GLY A 1 89 ? 3.287 -4.931 -0.535 1.00 91.19 89 GLY A CA 1
ATOM 672 C C . GLY A 1 89 ? 4.180 -6.088 -0.995 1.00 91.19 89 GLY A C 1
ATOM 673 O O . GLY A 1 89 ? 3.733 -7.231 -0.947 1.00 91.19 89 GLY A O 1
ATOM 674 N N . TYR A 1 90 ? 5.412 -5.811 -1.443 1.00 94.06 90 TYR A N 1
ATOM 675 C CA . TYR A 1 90 ? 6.395 -6.806 -1.895 1.00 94.06 90 TYR A CA 1
ATOM 676 C C . TYR A 1 90 ? 5.882 -7.734 -3.003 1.00 94.06 90 TYR A C 1
ATOM 678 O O . TYR A 1 90 ? 6.266 -8.903 -3.091 1.00 94.06 90 TYR A O 1
ATOM 686 N N . TYR A 1 91 ? 5.019 -7.222 -3.882 1.00 95.19 91 TYR A N 1
ATOM 687 C CA . TYR A 1 91 ? 4.581 -7.975 -5.050 1.00 95.19 91 TYR A CA 1
ATOM 688 C C . TYR A 1 91 ? 5.793 -8.323 -5.926 1.00 95.19 91 TYR A C 1
ATOM 690 O O . TYR A 1 91 ? 6.701 -7.508 -6.103 1.00 95.19 91 TYR A O 1
ATOM 698 N N . SER A 1 92 ? 5.825 -9.538 -6.469 1.00 96.62 92 SER A N 1
ATOM 699 C CA . SER A 1 92 ? 6.866 -9.965 -7.401 1.00 96.62 92 SER A CA 1
ATOM 700 C C . SER A 1 92 ? 6.313 -11.008 -8.356 1.00 96.62 92 SER A C 1
ATOM 702 O O . SER A 1 92 ? 5.718 -12.008 -7.944 1.00 96.62 92 SER A O 1
ATOM 704 N N . ASN A 1 93 ? 6.486 -10.753 -9.650 1.00 97.94 93 ASN A N 1
ATOM 705 C CA . ASN A 1 93 ? 6.072 -11.654 -10.712 1.00 97.94 93 ASN A CA 1
ATOM 706 C C . ASN A 1 93 ? 6.961 -11.426 -11.947 1.00 97.94 93 ASN A C 1
ATOM 708 O O . ASN A 1 93 ? 6.855 -10.361 -12.559 1.00 97.94 93 ASN A O 1
ATOM 712 N N . PRO A 1 94 ? 7.765 -12.422 -12.368 1.00 97.88 94 PRO A N 1
ATOM 713 C CA . PRO A 1 94 ? 8.689 -12.272 -13.493 1.00 97.88 94 PRO A CA 1
ATOM 714 C C . PRO A 1 94 ? 8.031 -11.874 -14.820 1.00 97.88 94 PRO A C 1
ATOM 716 O O . PRO A 1 94 ? 8.660 -11.211 -15.641 1.00 97.88 94 PRO A O 1
ATOM 719 N N . GLU A 1 95 ? 6.776 -12.270 -15.052 1.00 98.00 95 GLU A N 1
ATOM 720 C CA . GLU A 1 95 ? 6.061 -11.879 -16.271 1.00 98.00 95 GLU A CA 1
ATOM 721 C C . GLU A 1 95 ? 5.632 -10.410 -16.213 1.00 98.00 95 GLU A C 1
ATOM 723 O O . GLU A 1 95 ? 5.718 -9.709 -17.217 1.00 98.00 95 GLU A O 1
ATOM 728 N N . VAL A 1 96 ? 5.230 -9.915 -15.037 1.00 97.25 96 VAL A N 1
ATOM 729 C CA . VAL A 1 96 ? 4.924 -8.487 -14.859 1.00 97.25 96 VAL A CA 1
ATOM 730 C C . VAL A 1 96 ? 6.191 -7.651 -14.986 1.00 97.25 96 VAL A C 1
ATOM 732 O O . VAL A 1 96 ? 6.162 -6.648 -15.690 1.00 97.25 96 VAL A O 1
ATOM 735 N N . ASP A 1 97 ? 7.307 -8.087 -14.400 1.00 97.06 97 ASP A N 1
ATOM 736 C CA . ASP A 1 97 ? 8.593 -7.394 -14.543 1.00 97.06 97 ASP A CA 1
ATOM 737 C C . ASP A 1 97 ? 8.981 -7.242 -16.019 1.00 97.06 97 ASP A C 1
ATOM 739 O O . ASP A 1 97 ? 9.274 -6.142 -16.477 1.00 97.06 97 ASP A O 1
ATOM 743 N N . LYS A 1 98 ? 8.873 -8.324 -16.800 1.00 97.31 98 LYS A N 1
ATOM 744 C CA . LYS A 1 98 ? 9.163 -8.301 -18.238 1.00 97.31 98 LYS A CA 1
ATOM 745 C C . LYS A 1 98 ? 8.270 -7.330 -19.015 1.00 97.31 98 LYS A C 1
ATOM 747 O O . LYS A 1 98 ? 8.742 -6.709 -19.963 1.00 97.31 98 LYS A O 1
ATOM 752 N N . LEU A 1 99 ? 6.986 -7.243 -18.667 1.00 96.69 99 LEU A N 1
ATOM 753 C CA . LEU A 1 99 ? 6.052 -6.319 -19.314 1.00 96.69 99 LEU A CA 1
ATOM 754 C C . LEU A 1 99 ? 6.373 -4.863 -18.962 1.00 96.69 99 LEU A C 1
ATOM 756 O O . LEU A 1 99 ? 6.341 -4.016 -19.848 1.00 96.69 99 LEU A O 1
ATOM 760 N N . LEU A 1 100 ? 6.710 -4.587 -17.701 1.00 95.38 100 LEU A N 1
ATOM 761 C CA . LEU A 1 100 ? 7.051 -3.245 -17.224 1.00 95.38 100 LEU A CA 1
ATOM 762 C C . LEU A 1 100 ? 8.401 -2.753 -17.758 1.00 95.38 100 LEU A C 1
ATOM 764 O O . LEU A 1 100 ? 8.533 -1.573 -18.054 1.00 95.38 100 LEU A O 1
ATOM 768 N N . ASP A 1 101 ? 9.386 -3.637 -17.916 1.00 93.19 101 ASP A N 1
ATOM 769 C CA . ASP A 1 101 ? 10.700 -3.287 -18.476 1.00 93.19 101 ASP A CA 1
ATOM 770 C C . ASP A 1 101 ? 10.664 -3.050 -19.999 1.00 93.19 101 ASP A C 1
ATOM 772 O O . ASP A 1 101 ? 11.609 -2.499 -20.566 1.00 93.19 101 ASP A O 1
ATOM 776 N N . ALA A 1 102 ? 9.604 -3.503 -20.675 1.00 92.81 102 ALA A N 1
ATOM 777 C CA . ALA A 1 102 ? 9.419 -3.358 -22.118 1.00 92.81 102 ALA A CA 1
ATOM 778 C C . ALA A 1 102 ? 8.519 -2.174 -22.520 1.00 92.81 102 ALA A C 1
ATOM 780 O O . ALA A 1 102 ? 8.364 -1.946 -23.724 1.00 92.81 102 ALA A O 1
ATOM 781 N N . ALA A 1 103 ? 7.907 -1.493 -21.545 1.00 84.12 103 ALA A N 1
ATOM 782 C CA . ALA A 1 103 ? 7.029 -0.340 -21.742 1.00 84.12 103 ALA A CA 1
ATOM 783 C C . ALA A 1 103 ? 7.814 0.937 -22.088 1.00 84.12 103 ALA A C 1
ATOM 785 O O . ALA A 1 103 ? 8.925 1.132 -21.538 1.00 84.12 103 ALA A O 1
#

pLDDT: mean 93.99, std 4.56, range [72.69, 98.62]

Secondary structure (DSSP, 8-state):
-EEEEESS-TT-SSHHHHHHHHHHHHHHTT---EEEEE-HHHHHHHHTT--TTT-SEE------SSTTHHHHHHT-GGG-GGGT-S-TT----HHHHHHHHT-